Protein AF-A0A8R1J0T4-F1 (afdb_monomer)

Radius of gyration: 16.33 Å; Cα contacts (8 Å, |Δi|>4): 116; chains: 1; bounding box: 43×42×34 Å

Mean predicted aligned error: 10.36 Å

Secondary structure (DSSP, 8-state):
----SSS------HHHHHHHHHHHHHHHHHHHHH-SS--HHHHHHHHHHHHH--PPPHHHHHHHHHHHHHHHH-TT--HHHHHHHHHHHHHHHHH-S-GGGGHHHHHHHHHGGGG-SSHHHHHHHHHHHHHHHGGG--

Nearest PDB structures (foldseek):
  7uxh-assembly1_C  TM=7.581E-01  e=1.384E-02  Homo sapiens
  8era-assembly1_A  TM=7.436E-01  e=3.385E-02  Homo sapiens
  6bcx-assembly1_B  TM=6.360E-01  e=1.688E-02  Homo sapiens
  6bcu-assembly1_B  TM=6.355E-01  e=5.294E-02  Homo sapiens
  4ol0-assembly1_B  TM=6.336E-01  e=1.802E+00  Homo sapiens

Foldseek 3Di:
DDDPPPPPPPPQDLVSVLVVLQVCLVVLLVCLVPDPDDDLVSLQVLLVSLQSHAEDDPVSVVSLLVSLLVLLQDPPRDPSSVLSSLSNLLSCLVRYLPCLVCLVSLLVSLVVQCPPPDPVSVVSSVSSNVSSVVSVVD

Structure (mmCIF, N/CA/C/O backbone):
data_AF-A0A8R1J0T4-F1
#
_entry.id   AF-A0A8R1J0T4-F1
#
loop_
_atom_site.group_PDB
_atom_site.id
_atom_site.type_symbol
_atom_site.label_atom_id
_atom_site.label_alt_id
_atom_site.label_comp_id
_atom_site.label_asym_id
_atom_site.label_entity_id
_atom_site.label_seq_id
_atom_site.pdbx_PDB_ins_code
_atom_site.Cartn_x
_atom_site.Cartn_y
_atom_site.Cartn_z
_atom_site.occupancy
_atom_site.B_iso_or_equiv
_atom_site.auth_seq_id
_atom_site.auth_comp_id
_atom_site.auth_asym_id
_atom_site.auth_atom_id
_atom_site.pdbx_PDB_model_num
ATOM 1 N N . MET A 1 1 ? 24.522 30.058 13.269 1.00 35.69 1 MET A N 1
ATOM 2 C CA . MET A 1 1 ? 25.450 29.697 12.177 1.00 35.69 1 MET A CA 1
ATOM 3 C C . MET A 1 1 ? 25.035 28.335 11.626 1.00 35.69 1 MET A C 1
ATOM 5 O O . MET A 1 1 ? 25.501 27.323 12.115 1.00 35.6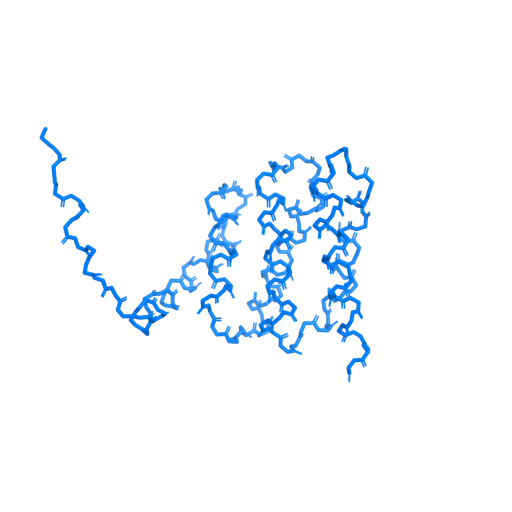9 1 MET A O 1
ATOM 9 N N . PHE A 1 2 ? 24.081 28.308 10.690 1.00 37.00 2 PHE A N 1
ATOM 10 C CA . PHE A 1 2 ? 23.684 27.105 9.938 1.00 37.00 2 PHE A CA 1
ATOM 11 C C . PHE A 1 2 ? 23.227 27.509 8.519 1.00 37.00 2 PHE A C 1
ATOM 13 O O . PHE A 1 2 ? 22.027 27.632 8.294 1.00 37.00 2 PHE A O 1
ATOM 20 N N . PRO A 1 3 ? 24.140 27.769 7.559 1.00 41.31 3 PRO A N 1
ATOM 21 C CA . PRO A 1 3 ? 23.733 27.982 6.170 1.00 41.31 3 PRO A CA 1
ATOM 22 C C . PRO A 1 3 ? 24.263 26.940 5.166 1.00 41.31 3 PRO A C 1
ATOM 24 O O . PRO A 1 3 ? 24.043 27.116 3.976 1.00 41.31 3 PRO A O 1
ATOM 27 N N . PHE A 1 4 ? 24.918 25.847 5.580 1.00 35.41 4 PHE A N 1
ATOM 28 C CA . PHE A 1 4 ? 25.678 25.009 4.628 1.00 35.41 4 PHE A CA 1
ATOM 29 C C . PHE A 1 4 ? 25.102 23.632 4.262 1.00 35.41 4 PHE A C 1
ATOM 31 O O . PHE A 1 4 ? 25.745 22.906 3.514 1.00 35.41 4 PHE A O 1
ATOM 38 N N . ILE A 1 5 ? 23.896 23.253 4.700 1.00 41.03 5 ILE A N 1
ATOM 39 C CA . ILE A 1 5 ? 23.355 21.914 4.361 1.00 41.03 5 ILE A CA 1
ATOM 40 C C . ILE A 1 5 ? 22.480 21.913 3.085 1.00 41.03 5 ILE A C 1
ATOM 42 O O . ILE A 1 5 ? 22.206 20.857 2.529 1.00 41.03 5 ILE A O 1
ATOM 46 N N . LEU A 1 6 ? 22.117 23.075 2.525 1.00 38.88 6 LEU A N 1
ATOM 47 C CA . LEU A 1 6 ? 21.256 23.166 1.328 1.00 38.88 6 LEU A CA 1
ATOM 48 C C . LEU A 1 6 ? 21.970 23.677 0.062 1.00 38.88 6 LEU A C 1
ATOM 50 O O . LEU A 1 6 ? 21.336 24.281 -0.795 1.00 38.88 6 LEU A O 1
ATOM 54 N N . GLN A 1 7 ? 23.278 23.439 -0.085 1.00 36.09 7 GLN A N 1
ATOM 55 C CA . GLN A 1 7 ? 24.026 23.835 -1.295 1.00 36.09 7 GLN A CA 1
ATOM 56 C C . GLN A 1 7 ? 24.353 22.694 -2.275 1.00 36.09 7 GLN A C 1
ATOM 58 O O . GLN A 1 7 ? 24.992 22.942 -3.290 1.00 36.09 7 GLN A O 1
ATOM 63 N N . PHE A 1 8 ? 23.853 21.473 -2.051 1.00 42.16 8 PHE A N 1
ATOM 64 C CA . PHE A 1 8 ? 24.031 20.343 -2.983 1.00 42.16 8 PHE A CA 1
ATOM 65 C C . PHE A 1 8 ? 22.767 19.948 -3.760 1.00 42.16 8 PHE A C 1
ATOM 67 O O . PHE A 1 8 ? 22.707 18.866 -4.335 1.00 42.16 8 PHE A O 1
ATOM 74 N N . ALA A 1 9 ? 21.762 20.820 -3.834 1.00 43.94 9 ALA A N 1
ATOM 75 C CA . ALA A 1 9 ? 20.650 20.632 -4.761 1.00 43.94 9 ALA A CA 1
ATOM 76 C C . ALA A 1 9 ? 21.017 21.224 -6.132 1.00 43.94 9 ALA A C 1
ATOM 78 O O . ALA A 1 9 ? 20.446 22.224 -6.564 1.00 43.94 9 ALA A O 1
ATOM 79 N N . ALA A 1 10 ? 21.993 20.622 -6.820 1.00 46.38 10 ALA A N 1
ATOM 80 C CA . ALA A 1 10 ? 22.019 20.755 -8.273 1.00 46.38 10 ALA A CA 1
ATOM 81 C C . ALA A 1 10 ? 20.672 20.214 -8.791 1.00 46.38 10 ALA A C 1
ATOM 83 O O . ALA A 1 10 ? 20.208 19.199 -8.260 1.00 46.38 10 ALA A O 1
ATOM 84 N N . PRO A 1 11 ? 20.001 20.873 -9.753 1.00 46.56 11 PRO A N 1
ATOM 85 C CA . PRO A 1 11 ? 18.784 20.329 -10.333 1.00 46.56 11 PRO A CA 1
ATOM 86 C C . PRO A 1 11 ? 19.159 19.022 -11.030 1.00 46.56 11 PRO A C 1
ATOM 88 O O . PRO A 1 11 ? 19.711 19.031 -12.126 1.00 46.56 11 PRO A O 1
ATOM 91 N N . LEU A 1 12 ? 18.930 17.901 -10.347 1.00 50.16 12 LEU A N 1
ATOM 92 C CA . LEU A 1 12 ? 19.132 16.577 -10.910 1.00 50.16 12 LEU A CA 1
ATOM 93 C C . LEU A 1 12 ? 18.238 16.482 -12.139 1.00 50.16 12 LEU A C 1
ATOM 95 O O . LEU A 1 12 ? 17.024 16.696 -12.047 1.00 50.16 12 LEU A O 1
ATOM 99 N N . ASN A 1 13 ? 18.824 16.162 -13.290 1.00 59.22 13 ASN A N 1
ATOM 100 C CA . ASN A 1 13 ? 18.013 15.800 -14.444 1.00 59.22 13 ASN A CA 1
ATOM 101 C C . ASN A 1 13 ? 17.140 14.598 -14.059 1.00 59.22 13 ASN A C 1
ATOM 103 O O . ASN A 1 13 ? 17.569 13.755 -13.272 1.00 59.22 13 ASN A O 1
ATOM 107 N N . ALA A 1 14 ? 15.926 14.487 -14.612 1.00 57.91 14 ALA A N 1
ATOM 108 C CA . ALA A 1 14 ? 14.961 13.444 -14.227 1.00 57.91 14 ALA A CA 1
ATOM 109 C C . ALA A 1 14 ? 15.582 12.031 -14.179 1.00 57.91 14 ALA A C 1
ATOM 111 O O . ALA A 1 14 ? 15.328 11.264 -13.258 1.00 57.91 14 ALA A O 1
ATOM 112 N N . LYS A 1 15 ? 16.503 11.747 -15.106 1.00 58.03 15 LYS A N 1
ATOM 113 C CA . LYS A 1 15 ? 17.251 10.488 -15.191 1.00 58.03 15 LYS A CA 1
ATOM 114 C C . LYS A 1 15 ? 18.289 10.289 -14.074 1.00 58.03 15 LYS A C 1
ATOM 116 O O . LYS A 1 15 ? 18.516 9.172 -13.622 1.00 58.03 15 LYS A O 1
ATOM 121 N N . GLU A 1 16 ? 18.941 11.356 -13.625 1.00 61.69 16 GLU A N 1
ATOM 122 C CA . GLU A 1 16 ? 19.895 11.318 -12.507 1.00 61.69 16 GLU A CA 1
ATOM 123 C C . GLU A 1 16 ? 19.163 11.180 -11.173 1.00 61.69 16 GLU A C 1
ATOM 125 O O . GLU A 1 16 ? 19.614 10.442 -10.298 1.00 61.69 16 GLU A O 1
ATOM 130 N N . PHE A 1 17 ? 18.001 11.827 -11.054 1.00 62.19 17 PHE A N 1
ATOM 131 C CA . PHE A 1 17 ? 17.100 11.656 -9.923 1.00 62.19 17 PHE A CA 1
ATOM 132 C C . PHE A 1 17 ? 16.581 10.217 -9.841 1.00 62.19 17 PHE A C 1
ATOM 134 O O . PHE A 1 17 ? 16.692 9.605 -8.784 1.00 62.19 17 PHE A O 1
ATOM 141 N N . GLU A 1 18 ? 16.099 9.649 -10.951 1.00 58.06 18 GLU A N 1
ATOM 142 C CA . GLU A 1 18 ? 15.683 8.241 -11.040 1.00 58.06 18 GLU A CA 1
ATOM 143 C C . GLU A 1 18 ? 16.807 7.286 -10.629 1.00 58.06 18 GLU A C 1
ATOM 145 O O . GLU A 1 18 ? 16.584 6.399 -9.810 1.00 58.06 18 GLU A O 1
ATOM 150 N N . ASN A 1 19 ? 18.031 7.495 -11.123 1.00 61.75 19 ASN A N 1
ATOM 151 C CA . ASN A 1 19 ? 19.175 6.650 -10.779 1.00 61.75 19 ASN A CA 1
ATOM 152 C C . ASN A 1 19 ? 19.548 6.744 -9.292 1.00 61.75 19 ASN A C 1
ATOM 154 O O . ASN A 1 19 ? 19.767 5.718 -8.647 1.00 61.75 19 ASN A O 1
ATOM 158 N N . GLN A 1 20 ? 19.587 7.951 -8.720 1.00 63.44 20 GLN A N 1
ATOM 159 C CA . GLN A 1 20 ? 19.857 8.128 -7.290 1.00 63.44 20 GLN A CA 1
ATOM 160 C C . GLN A 1 20 ? 18.737 7.530 -6.428 1.00 63.44 20 GLN A C 1
ATOM 162 O O . GLN A 1 20 ? 19.014 6.863 -5.431 1.00 63.44 20 GLN A O 1
ATOM 167 N N . PHE A 1 21 ? 17.474 7.670 -6.830 1.00 62.41 21 PHE A N 1
ATOM 168 C CA . PHE A 1 21 ? 16.353 7.044 -6.127 1.00 62.41 21 PHE A CA 1
ATOM 169 C C . PHE A 1 21 ? 16.359 5.516 -6.247 1.00 62.41 21 PHE A C 1
ATOM 171 O O . PHE A 1 21 ? 16.098 4.828 -5.260 1.00 62.41 21 PHE A O 1
ATOM 178 N N . ALA A 1 22 ? 16.720 4.969 -7.410 1.00 60.69 22 ALA A N 1
ATOM 179 C CA . ALA A 1 22 ? 16.862 3.530 -7.618 1.00 60.69 22 ALA A CA 1
ATOM 180 C C . ALA A 1 22 ? 17.953 2.938 -6.714 1.00 60.69 22 ALA A C 1
ATOM 182 O O . ALA A 1 22 ? 17.758 1.872 -6.137 1.00 60.69 22 ALA A O 1
ATOM 183 N N . THR A 1 23 ? 19.058 3.659 -6.482 1.00 66.12 23 THR A N 1
ATOM 184 C CA . THR A 1 23 ? 20.091 3.214 -5.526 1.00 66.12 23 THR A CA 1
ATOM 185 C C . THR A 1 23 ? 19.624 3.198 -4.066 1.00 66.12 23 THR A C 1
ATOM 187 O O . THR A 1 23 ? 20.216 2.498 -3.246 1.00 66.12 23 THR A O 1
ATOM 190 N N . LEU A 1 24 ? 18.539 3.904 -3.728 1.00 67.81 24 LEU A N 1
ATOM 191 C CA . LEU A 1 24 ? 17.927 3.874 -2.395 1.00 67.81 24 LEU A CA 1
ATOM 192 C C . LEU A 1 24 ? 16.908 2.735 -2.223 1.00 67.81 24 LEU A C 1
ATOM 194 O O . LEU A 1 24 ? 16.526 2.446 -1.085 1.00 67.81 24 LEU A O 1
ATOM 198 N N . LEU A 1 25 ? 16.501 2.056 -3.306 1.00 66.00 25 LEU A N 1
ATOM 199 C CA . LEU A 1 25 ? 15.552 0.934 -3.268 1.00 66.00 25 LEU A CA 1
ATOM 200 C C . LEU A 1 25 ? 15.994 -0.171 -2.292 1.00 66.00 25 LEU A C 1
ATOM 202 O O . LEU A 1 25 ? 15.197 -0.527 -1.420 1.00 66.00 25 LEU A O 1
ATOM 206 N N . PRO A 1 26 ? 17.246 -0.674 -2.329 1.00 64.62 26 PRO A N 1
ATOM 207 C CA . PRO A 1 26 ? 17.663 -1.750 -1.432 1.00 64.62 26 PRO A CA 1
ATOM 208 C C . PRO A 1 26 ? 17.647 -1.319 0.038 1.00 64.62 26 PRO A C 1
ATOM 210 O O . PRO A 1 26 ? 17.286 -2.105 0.911 1.00 64.62 26 PRO A O 1
ATOM 213 N N . ILE A 1 27 ? 17.986 -0.055 0.317 1.00 67.00 27 ILE A N 1
ATOM 214 C CA . ILE A 1 27 ? 17.992 0.511 1.673 1.00 67.00 27 ILE A CA 1
ATOM 215 C C . ILE A 1 27 ? 16.559 0.633 2.198 1.00 67.00 27 ILE A C 1
ATOM 217 O O . ILE A 1 27 ? 16.279 0.249 3.335 1.00 67.00 27 ILE A O 1
ATOM 221 N N . MET A 1 28 ? 15.631 1.109 1.365 1.00 69.88 28 MET A N 1
ATOM 222 C CA . MET A 1 28 ? 14.204 1.168 1.689 1.00 69.88 28 MET A CA 1
ATOM 223 C C . MET A 1 28 ? 13.621 -0.226 1.931 1.00 69.88 28 MET A C 1
ATOM 225 O O . MET A 1 28 ? 12.959 -0.438 2.947 1.00 69.88 28 MET A O 1
ATOM 229 N N . LEU A 1 29 ? 13.899 -1.196 1.058 1.00 67.31 29 LEU A N 1
ATOM 230 C CA . LEU A 1 29 ? 13.456 -2.583 1.227 1.00 67.31 29 LEU A CA 1
ATOM 231 C C . LEU A 1 29 ? 14.034 -3.215 2.492 1.00 67.31 29 LEU A C 1
ATOM 233 O O . LEU A 1 29 ? 13.304 -3.863 3.243 1.00 67.31 29 LEU A O 1
ATOM 237 N N . TYR A 1 30 ? 15.317 -2.991 2.771 1.00 65.56 30 TYR A N 1
ATOM 238 C CA . TYR A 1 30 ? 15.957 -3.457 3.996 1.00 65.56 30 TYR A CA 1
ATOM 239 C C . TYR A 1 30 ? 15.320 -2.831 5.242 1.00 65.56 30 TYR A C 1
ATOM 241 O O . TYR A 1 30 ? 15.035 -3.542 6.207 1.00 65.56 30 TYR A O 1
ATOM 249 N N . ALA A 1 31 ? 15.015 -1.530 5.213 1.00 63.38 31 ALA A N 1
ATOM 250 C CA . ALA A 1 31 ? 14.307 -0.842 6.291 1.00 63.38 31 ALA A CA 1
ATOM 251 C C . ALA A 1 31 ? 12.887 -1.403 6.491 1.00 63.38 31 ALA A C 1
ATOM 253 O O . ALA A 1 31 ? 12.471 -1.642 7.626 1.00 63.38 31 ALA A O 1
ATOM 254 N N . LEU A 1 32 ? 12.163 -1.694 5.405 1.00 64.88 32 LEU A N 1
ATOM 255 C CA . LEU A 1 32 ? 10.842 -2.332 5.451 1.00 64.88 32 LEU A CA 1
ATOM 256 C C . LEU A 1 32 ? 10.894 -3.742 6.057 1.00 64.88 32 LEU A C 1
ATOM 258 O O . LEU A 1 32 ? 9.971 -4.127 6.777 1.00 64.88 32 LEU A O 1
ATOM 262 N N . ARG A 1 33 ? 11.969 -4.493 5.788 1.00 61.47 33 ARG A N 1
ATOM 263 C CA . ARG A 1 33 ? 12.201 -5.855 6.300 1.00 61.47 33 ARG A CA 1
ATOM 264 C C . ARG A 1 33 ? 12.630 -5.873 7.770 1.00 61.47 33 ARG A C 1
ATOM 266 O O . ARG A 1 33 ? 12.232 -6.768 8.507 1.00 61.47 33 ARG A O 1
ATOM 273 N N . SER A 1 34 ? 13.429 -4.892 8.184 1.00 58.59 34 SER A N 1
ATOM 274 C CA . SER A 1 34 ? 14.113 -4.883 9.485 1.00 58.59 34 SER A CA 1
ATOM 275 C C . SER A 1 34 ? 13.328 -4.174 10.590 1.00 58.59 34 SER A C 1
ATOM 277 O O . SER A 1 34 ? 13.508 -4.467 11.771 1.00 58.59 34 SER A O 1
ATOM 279 N N . ILE A 1 35 ? 12.447 -3.232 10.240 1.00 54.19 35 ILE A N 1
ATOM 280 C CA . ILE A 1 35 ? 11.803 -2.361 11.224 1.00 54.19 35 ILE A CA 1
ATOM 281 C C . ILE A 1 35 ? 10.393 -2.867 11.570 1.00 54.19 35 ILE A C 1
ATOM 283 O O . ILE A 1 35 ? 9.431 -2.681 10.815 1.00 54.19 35 ILE A O 1
ATOM 287 N N . LYS A 1 36 ? 10.279 -3.447 12.777 1.00 49.56 36 LYS A N 1
ATOM 288 C CA . LYS A 1 36 ? 9.011 -3.784 13.461 1.00 49.56 36 LYS A CA 1
ATOM 289 C C . LYS A 1 36 ? 8.223 -2.549 13.940 1.00 49.56 36 LYS A C 1
ATOM 291 O O . LYS A 1 36 ? 7.033 -2.674 14.195 1.00 49.56 36 LYS A O 1
ATOM 296 N N . ALA A 1 37 ? 8.851 -1.372 14.038 1.00 51.16 37 ALA A N 1
ATOM 297 C CA . ALA A 1 37 ? 8.230 -0.131 14.516 1.00 51.16 37 ALA A CA 1
ATOM 298 C C . ALA A 1 37 ? 8.101 0.906 13.387 1.00 51.16 37 ALA A C 1
ATOM 300 O O . ALA A 1 37 ? 9.067 1.538 12.974 1.00 51.16 37 ALA A O 1
ATOM 301 N N . ILE A 1 38 ? 6.893 1.043 12.850 1.00 53.44 38 ILE A N 1
ATOM 302 C CA . ILE A 1 38 ? 6.560 1.859 11.678 1.00 53.44 38 ILE A CA 1
ATOM 303 C C . ILE A 1 38 ? 6.934 3.331 11.924 1.00 53.44 38 ILE A C 1
ATOM 305 O O . ILE A 1 38 ? 6.211 4.059 12.597 1.00 53.44 38 ILE A O 1
ATOM 309 N N . SER A 1 39 ? 8.045 3.792 11.346 1.00 59.00 39 SER A N 1
ATOM 310 C CA . SER A 1 39 ? 8.281 5.228 11.198 1.00 59.00 39 SER A CA 1
ATOM 311 C C . SER A 1 39 ? 7.341 5.756 10.114 1.00 59.00 39 SER A C 1
ATOM 313 O O . SER A 1 39 ? 7.344 5.250 8.989 1.00 59.00 39 SER A O 1
ATOM 315 N N . SER A 1 40 ? 6.537 6.769 10.442 1.00 59.31 40 SER A N 1
ATOM 316 C CA . SER A 1 40 ? 5.663 7.485 9.501 1.00 59.31 40 SER A CA 1
ATOM 317 C C . SER A 1 40 ? 6.417 7.957 8.254 1.00 59.31 40 SER A C 1
ATOM 319 O O . SER A 1 40 ? 5.854 7.954 7.160 1.00 59.31 40 SER A O 1
ATOM 321 N N . THR A 1 41 ? 7.707 8.269 8.397 1.00 61.91 41 THR A N 1
ATOM 322 C CA . THR A 1 41 ? 8.608 8.654 7.308 1.00 61.91 41 THR A CA 1
ATOM 323 C C . THR A 1 41 ? 8.710 7.574 6.235 1.00 61.91 41 THR A C 1
ATOM 325 O O . THR A 1 41 ? 8.595 7.883 5.056 1.00 61.91 41 THR A O 1
ATOM 328 N N . ILE A 1 42 ? 8.837 6.299 6.621 1.00 62.34 42 ILE A N 1
ATOM 329 C CA . ILE A 1 42 ? 8.947 5.184 5.666 1.00 62.34 42 ILE A CA 1
ATOM 330 C C . ILE A 1 42 ? 7.656 5.066 4.854 1.00 62.34 42 ILE A C 1
ATOM 332 O O . ILE A 1 42 ? 7.705 4.931 3.636 1.00 62.34 42 ILE A O 1
ATOM 336 N N . THR A 1 43 ? 6.495 5.183 5.502 1.00 63.56 43 THR A N 1
ATOM 337 C CA . THR A 1 43 ? 5.195 5.093 4.823 1.00 63.56 43 THR A CA 1
ATOM 338 C C . THR A 1 43 ? 4.956 6.253 3.855 1.00 63.56 43 THR A C 1
ATOM 340 O O . THR A 1 43 ? 4.364 6.048 2.800 1.00 63.56 43 THR A O 1
ATOM 343 N N . ILE A 1 44 ? 5.427 7.459 4.185 1.00 67.62 44 ILE A N 1
ATOM 344 C CA . ILE A 1 44 ? 5.352 8.634 3.299 1.00 67.62 44 ILE A CA 1
ATOM 345 C C . ILE A 1 44 ? 6.255 8.460 2.069 1.00 67.62 44 ILE A C 1
ATOM 347 O O . ILE A 1 44 ? 5.895 8.891 0.976 1.00 67.62 44 ILE A O 1
ATOM 351 N N . SER A 1 45 ? 7.410 7.811 2.224 1.00 67.44 45 SER A N 1
ATOM 352 C CA . SER A 1 45 ? 8.368 7.621 1.132 1.00 67.44 45 SER A CA 1
ATOM 353 C C . SER A 1 45 ? 7.949 6.550 0.122 1.00 67.44 45 SER A C 1
ATOM 355 O O . SER A 1 45 ? 8.330 6.662 -1.040 1.00 67.44 45 SER A O 1
ATOM 357 N N . ILE A 1 46 ? 7.148 5.546 0.512 1.00 72.06 46 ILE A N 1
ATOM 358 C CA . ILE A 1 46 ? 6.765 4.437 -0.386 1.00 72.06 46 ILE A CA 1
ATOM 359 C C . ILE A 1 46 ? 6.021 4.927 -1.645 1.00 72.06 46 ILE A C 1
ATOM 361 O O . ILE A 1 46 ? 6.423 4.530 -2.734 1.00 72.06 46 ILE A O 1
ATOM 365 N N . PRO A 1 47 ? 4.984 5.787 -1.584 1.00 66.75 47 PRO A N 1
ATOM 366 C CA . PRO A 1 47 ? 4.298 6.250 -2.796 1.00 66.75 47 PRO A CA 1
ATOM 367 C C . PRO A 1 47 ? 5.201 7.054 -3.732 1.00 66.75 47 PRO A C 1
ATOM 369 O O . PRO A 1 47 ? 5.157 6.863 -4.945 1.00 66.75 47 PRO A O 1
ATOM 372 N N . ILE A 1 48 ? 6.041 7.929 -3.171 1.00 68.94 48 ILE A N 1
ATOM 373 C CA . ILE A 1 48 ? 7.004 8.723 -3.946 1.00 68.94 48 ILE A CA 1
ATOM 374 C C . ILE A 1 48 ? 7.969 7.777 -4.657 1.00 68.94 48 ILE A C 1
ATOM 376 O O . ILE A 1 48 ? 8.165 7.883 -5.863 1.00 68.94 48 ILE A O 1
ATOM 380 N N . PHE A 1 49 ? 8.485 6.794 -3.924 1.00 70.81 49 PHE A N 1
ATOM 381 C CA . PHE A 1 49 ? 9.372 5.776 -4.456 1.00 70.81 49 PHE A CA 1
ATOM 382 C C . PHE A 1 49 ? 8.716 4.979 -5.595 1.00 70.81 49 PHE A C 1
ATOM 384 O O . PHE A 1 49 ? 9.266 4.914 -6.687 1.00 70.81 49 PHE A O 1
ATOM 391 N N . LEU A 1 50 ? 7.505 4.456 -5.385 1.00 70.81 50 LEU A N 1
ATOM 392 C CA . LEU A 1 50 ? 6.769 3.665 -6.379 1.00 70.81 50 LEU A CA 1
ATOM 393 C C . LEU A 1 50 ? 6.421 4.432 -7.659 1.00 70.81 50 LEU A C 1
ATOM 395 O O . LEU A 1 50 ? 6.158 3.819 -8.691 1.00 70.81 50 LEU A O 1
ATOM 399 N N . THR A 1 51 ? 6.359 5.762 -7.578 1.00 67.38 51 THR A N 1
ATOM 400 C CA . THR A 1 51 ? 6.086 6.627 -8.733 1.00 67.38 51 THR A CA 1
ATOM 401 C C . THR A 1 51 ? 7.312 6.762 -9.637 1.00 67.38 51 THR A C 1
ATOM 403 O O . THR A 1 51 ? 7.159 6.988 -10.832 1.00 67.38 51 THR A O 1
ATOM 406 N N . VAL A 1 52 ? 8.513 6.627 -9.070 1.00 63.28 52 VAL A N 1
ATOM 407 C CA . VAL A 1 52 ? 9.799 6.886 -9.741 1.00 63.28 52 VAL A CA 1
ATOM 408 C C . VAL A 1 52 ? 10.566 5.582 -10.011 1.00 63.28 52 VAL A C 1
ATOM 410 O O . VAL A 1 52 ? 11.449 5.536 -10.860 1.00 63.28 52 VAL A O 1
ATOM 413 N N . SER A 1 53 ? 10.231 4.498 -9.310 1.00 63.69 53 SER A N 1
ATOM 414 C CA . SER A 1 53 ? 10.840 3.184 -9.503 1.00 63.69 53 SER A CA 1
ATOM 415 C C . SER A 1 53 ? 10.359 2.506 -10.788 1.00 63.69 53 SER A C 1
ATOM 417 O O . SER A 1 53 ? 9.177 2.583 -11.127 1.00 63.69 53 SER A O 1
ATOM 419 N N . GLY A 1 54 ? 11.253 1.757 -11.440 1.00 67.88 54 GLY A N 1
ATOM 420 C CA . GLY A 1 54 ? 10.906 0.848 -12.536 1.00 67.88 54 GLY A CA 1
ATOM 421 C C . GLY A 1 54 ? 10.073 -0.369 -12.097 1.00 67.88 54 GLY A C 1
ATOM 422 O O . GLY A 1 54 ? 9.469 -0.396 -11.021 1.00 67.88 54 GLY A O 1
ATOM 423 N N . LEU A 1 55 ? 10.029 -1.399 -12.947 1.00 74.62 55 LEU A N 1
ATOM 424 C CA . LEU A 1 55 ? 9.383 -2.672 -12.608 1.00 74.62 55 LEU A CA 1
ATOM 425 C C . LEU A 1 55 ? 10.079 -3.302 -11.396 1.00 74.62 55 LEU A C 1
ATOM 427 O O . LEU A 1 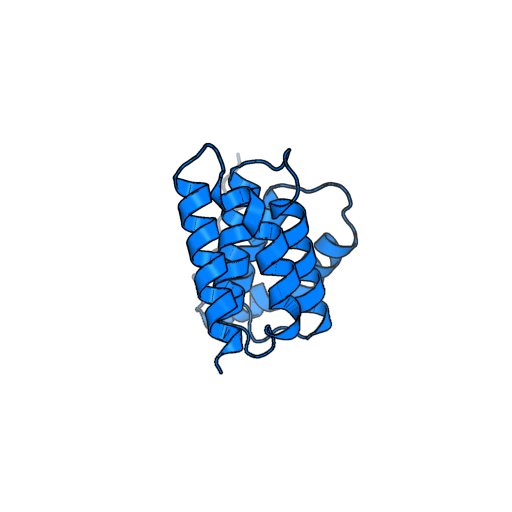55 ? 11.301 -3.431 -11.382 1.00 74.62 55 LEU A O 1
ATOM 431 N N . LEU A 1 56 ? 9.287 -3.677 -10.394 1.00 76.12 56 LEU A N 1
ATOM 432 C CA . LEU A 1 56 ? 9.782 -4.315 -9.177 1.00 76.12 56 LEU A CA 1
ATOM 433 C C . LEU A 1 56 ? 9.939 -5.816 -9.405 1.00 76.12 56 LEU A C 1
ATOM 435 O O . LEU A 1 56 ? 9.134 -6.433 -10.112 1.00 76.12 56 LEU A O 1
ATOM 439 N N . GLU A 1 57 ? 10.919 -6.431 -8.747 1.00 80.88 57 GLU A N 1
ATOM 440 C CA . GLU A 1 57 ? 10.973 -7.891 -8.701 1.00 80.88 57 GLU A CA 1
ATOM 441 C C . GLU A 1 57 ? 9.784 -8.446 -7.901 1.00 80.88 57 GLU A C 1
ATOM 443 O O . GLU A 1 57 ? 9.257 -7.802 -6.990 1.00 80.88 57 GLU A O 1
ATOM 448 N N . GLN A 1 58 ? 9.359 -9.679 -8.197 1.00 79.31 58 GLN A N 1
ATOM 449 C CA . GLN A 1 58 ? 8.177 -10.278 -7.559 1.00 79.31 58 GLN A CA 1
ATOM 450 C C . GLN A 1 58 ? 8.261 -10.293 -6.023 1.00 79.31 58 GLN A C 1
ATOM 452 O O . GLN A 1 58 ? 7.276 -9.994 -5.349 1.00 79.31 58 GLN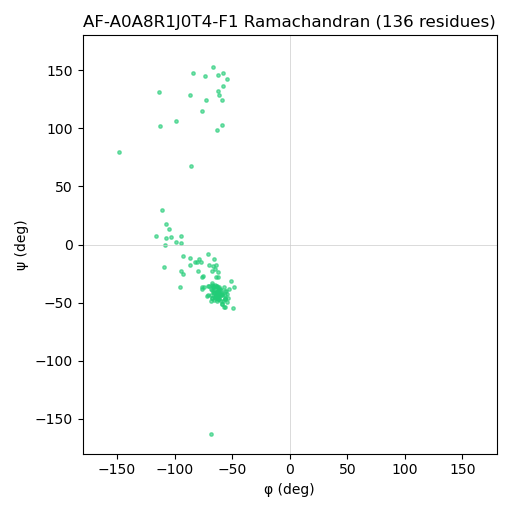 A O 1
ATOM 457 N N . ASN A 1 59 ? 9.441 -10.581 -5.467 1.00 79.50 59 ASN A N 1
ATOM 458 C CA . ASN A 1 59 ? 9.660 -10.604 -4.018 1.00 79.50 59 ASN A CA 1
ATOM 459 C C . ASN A 1 59 ? 9.530 -9.209 -3.383 1.00 79.50 59 ASN A C 1
ATOM 461 O O . ASN A 1 59 ? 9.019 -9.069 -2.270 1.00 79.50 59 ASN A O 1
ATOM 465 N N . GLU A 1 60 ? 9.984 -8.172 -4.087 1.00 77.94 60 GLU A N 1
ATOM 466 C CA . GLU A 1 60 ? 9.907 -6.778 -3.642 1.00 77.94 60 GLU A CA 1
ATOM 467 C C . GLU A 1 60 ? 8.464 -6.282 -3.695 1.00 77.94 60 GLU A C 1
ATOM 469 O O . GLU A 1 60 ? 7.965 -5.697 -2.730 1.00 77.94 60 GLU A O 1
ATOM 474 N N . LEU A 1 61 ? 7.767 -6.598 -4.790 1.00 81.94 61 LEU A N 1
ATOM 475 C CA . LEU A 1 61 ? 6.351 -6.309 -4.964 1.00 81.94 61 LEU A CA 1
ATOM 476 C C . LEU A 1 61 ? 5.521 -6.949 -3.848 1.00 81.94 61 LEU A C 1
ATOM 478 O O . LEU A 1 61 ? 4.724 -6.263 -3.209 1.00 81.94 61 LEU A O 1
ATOM 482 N N . GLN A 1 62 ? 5.749 -8.231 -3.559 1.00 84.62 62 GLN A N 1
ATOM 483 C CA . GLN A 1 62 ? 5.044 -8.943 -2.495 1.00 84.62 62 GLN A CA 1
ATOM 484 C C . GLN A 1 62 ? 5.286 -8.305 -1.124 1.00 84.62 62 GLN A C 1
ATOM 486 O O . GLN A 1 62 ? 4.347 -8.116 -0.348 1.00 84.62 62 GLN A O 1
ATOM 491 N N . LEU A 1 63 ? 6.532 -7.933 -0.821 1.00 83.19 63 LEU A N 1
ATOM 492 C CA . LEU A 1 63 ? 6.889 -7.275 0.435 1.00 83.19 63 LEU A CA 1
ATOM 493 C C . LEU A 1 63 ? 6.183 -5.922 0.581 1.00 83.19 63 LEU A C 1
ATOM 495 O O . LEU A 1 63 ? 5.598 -5.641 1.632 1.00 83.19 63 LEU A O 1
ATOM 499 N N . ILE A 1 64 ? 6.198 -5.103 -0.471 1.00 83.56 64 ILE A N 1
ATOM 500 C CA . ILE A 1 64 ? 5.570 -3.778 -0.475 1.00 83.56 64 ILE A CA 1
ATOM 501 C C . ILE A 1 64 ? 4.051 -3.905 -0.357 1.00 83.56 64 ILE A C 1
ATOM 503 O O . ILE A 1 64 ? 3.453 -3.248 0.495 1.00 83.56 64 ILE A O 1
ATOM 507 N N . VAL A 1 65 ? 3.417 -4.773 -1.148 1.00 88.12 65 VAL A N 1
ATOM 508 C CA . VAL A 1 65 ? 1.961 -4.968 -1.100 1.00 88.12 65 VAL A CA 1
ATOM 509 C C . VAL A 1 65 ? 1.525 -5.458 0.278 1.00 88.12 65 VAL A C 1
ATOM 511 O O . VAL A 1 65 ? 0.596 -4.891 0.857 1.00 88.12 65 VAL A O 1
ATOM 514 N N . ASN A 1 66 ? 2.222 -6.444 0.847 1.00 88.19 66 ASN A N 1
ATOM 515 C CA . ASN A 1 66 ? 1.932 -6.938 2.192 1.00 88.19 66 ASN A CA 1
ATOM 516 C C . ASN A 1 66 ? 2.039 -5.826 3.237 1.00 88.19 66 ASN A C 1
ATOM 518 O O . ASN A 1 66 ? 1.177 -5.725 4.112 1.00 88.19 66 ASN A O 1
ATOM 522 N N . ARG A 1 67 ? 3.052 -4.960 3.128 1.00 83.69 67 ARG A N 1
ATOM 523 C CA . ARG A 1 67 ? 3.238 -3.839 4.054 1.00 83.69 67 ARG A CA 1
ATOM 524 C C . ARG A 1 67 ? 2.143 -2.784 3.929 1.00 83.69 67 ARG A C 1
ATOM 526 O O . ARG A 1 67 ? 1.607 -2.336 4.939 1.00 83.69 67 ARG A O 1
ATOM 533 N N . LEU A 1 68 ? 1.794 -2.378 2.712 1.00 88.12 68 LEU A N 1
ATOM 534 C CA . LEU A 1 68 ? 0.723 -1.399 2.503 1.00 88.12 68 LEU A CA 1
ATOM 535 C 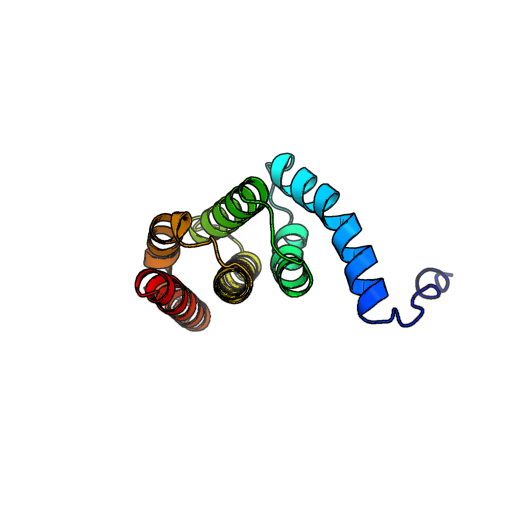C . LEU A 1 68 ? -0.612 -1.958 3.010 1.00 88.12 68 LEU A C 1
ATOM 537 O O . LEU A 1 68 ? -1.352 -1.269 3.709 1.00 88.12 68 LEU A O 1
ATOM 541 N N . CYS A 1 69 ? -0.876 -3.241 2.756 1.00 89.69 69 CYS A N 1
ATOM 542 C CA . CYS A 1 69 ? -2.072 -3.916 3.248 1.00 89.69 69 CYS A CA 1
ATOM 543 C C . CYS A 1 69 ? -2.088 -4.078 4.771 1.00 89.69 69 CYS A C 1
ATOM 545 O O . CYS A 1 69 ? -3.165 -4.018 5.362 1.00 89.69 69 CYS A O 1
ATOM 547 N N . SER A 1 70 ? -0.937 -4.267 5.429 1.00 88.56 70 SER A N 1
ATOM 548 C CA . SER A 1 70 ? -0.890 -4.334 6.895 1.00 88.56 70 SER A CA 1
ATOM 549 C C . SER A 1 70 ? -1.258 -2.996 7.533 1.00 88.56 70 SER A C 1
ATOM 551 O O . SER A 1 70 ? -2.019 -2.986 8.490 1.00 88.56 70 SER A O 1
ATOM 553 N N . ILE A 1 71 ? -0.789 -1.877 6.966 1.00 86.56 71 ILE A N 1
ATOM 554 C CA . ILE A 1 71 ? -1.135 -0.521 7.434 1.00 86.56 71 ILE A CA 1
ATOM 555 C C . ILE A 1 71 ? -2.624 -0.235 7.200 1.00 86.56 71 ILE A C 1
ATOM 557 O O . ILE A 1 71 ? -3.308 0.309 8.055 1.00 86.56 71 ILE A O 1
ATOM 561 N N . VAL A 1 72 ? -3.156 -0.644 6.048 1.00 89.12 72 VAL A N 1
ATOM 562 C CA . VAL A 1 72 ? -4.581 -0.499 5.708 1.00 89.12 72 VAL A CA 1
ATOM 563 C C . VAL A 1 72 ? -5.495 -1.297 6.649 1.00 89.12 72 VAL A C 1
ATOM 565 O O . VAL A 1 72 ? -6.605 -0.854 6.944 1.00 89.12 72 VAL A O 1
ATOM 568 N N . LYS A 1 73 ? -5.054 -2.477 7.105 1.00 89.06 73 LYS A N 1
ATOM 569 C CA . LYS A 1 73 ? -5.813 -3.347 8.023 1.00 89.06 73 LYS A CA 1
ATOM 570 C C . LYS A 1 73 ? -5.728 -2.910 9.484 1.00 89.06 73 LYS A C 1
ATOM 572 O O . LYS A 1 73 ? -6.590 -3.311 10.266 1.00 89.06 73 LYS A O 1
ATOM 577 N N . ASP A 1 74 ? -4.697 -2.158 9.844 1.00 86.38 74 ASP A N 1
ATOM 578 C CA . ASP A 1 74 ? -4.439 -1.726 11.209 1.00 86.38 74 ASP A CA 1
ATOM 579 C C . ASP A 1 74 ? -5.385 -0.569 11.601 1.00 86.38 74 ASP A C 1
ATOM 581 O O . ASP A 1 74 ? -5.325 0.508 11.002 1.00 86.38 74 ASP A O 1
ATOM 585 N N . PRO A 1 75 ? -6.288 -0.768 12.582 1.00 80.44 75 PRO A N 1
ATOM 586 C CA . PRO A 1 75 ? -7.251 0.255 12.986 1.00 80.44 75 PRO A CA 1
ATOM 587 C C . PRO A 1 75 ? -6.597 1.467 13.661 1.00 80.44 75 PRO A C 1
ATOM 589 O O . PRO A 1 75 ? -7.187 2.550 13.643 1.00 80.44 75 PRO A O 1
ATOM 592 N N . ASP A 1 76 ? -5.396 1.296 14.218 1.00 83.25 76 ASP A N 1
ATOM 593 C CA . ASP A 1 76 ? -4.667 2.334 14.951 1.00 83.25 76 ASP A CA 1
ATOM 594 C C . ASP A 1 76 ? -3.684 3.099 14.055 1.00 83.25 76 ASP A C 1
ATOM 596 O O . ASP A 1 76 ? -2.999 4.028 14.498 1.00 83.25 76 ASP A O 1
ATOM 600 N N . SER A 1 77 ? -3.631 2.752 12.766 1.00 82.62 77 SER A N 1
ATOM 601 C CA . SER A 1 77 ? -2.728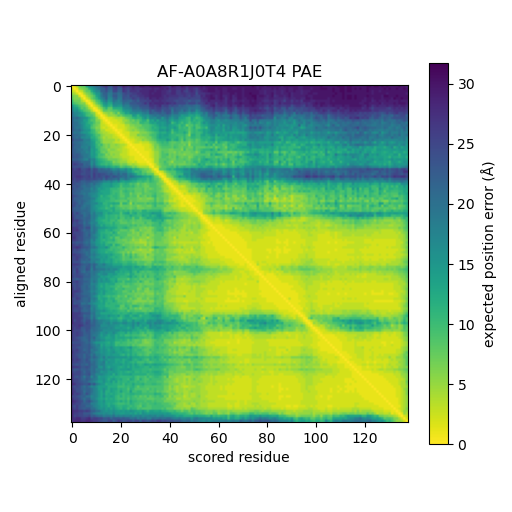 3.396 11.828 1.00 82.62 77 SER A CA 1
ATOM 602 C C . SER A 1 77 ? -3.041 4.893 11.679 1.00 82.62 77 SER A C 1
ATOM 604 O O . SER A 1 77 ? -4.194 5.282 11.450 1.00 82.62 77 SER A O 1
ATOM 606 N N . PRO A 1 78 ? -2.015 5.769 11.749 1.00 85.94 78 PRO A N 1
ATOM 607 C CA . PRO A 1 78 ? -2.191 7.196 11.530 1.00 85.94 78 PRO A CA 1
ATOM 608 C C . PRO A 1 78 ? -2.863 7.466 10.187 1.00 85.94 78 PRO A C 1
ATOM 610 O O . PRO A 1 78 ? -2.552 6.825 9.182 1.00 85.94 78 PRO A O 1
ATOM 613 N N . LEU A 1 79 ? -3.743 8.468 10.146 1.00 86.25 79 LEU A N 1
ATOM 614 C CA . LEU A 1 79 ? -4.496 8.789 8.933 1.00 86.25 79 LEU A CA 1
ATOM 615 C C . LEU A 1 79 ? -3.585 9.015 7.717 1.00 86.25 79 LEU A C 1
ATOM 617 O O . LEU A 1 79 ? -3.874 8.523 6.634 1.00 86.25 79 LEU A O 1
ATOM 621 N N . THR A 1 80 ? -2.476 9.724 7.914 1.00 84.50 80 THR A N 1
ATOM 622 C CA . THR A 1 80 ? -1.487 10.003 6.868 1.00 84.50 80 THR A CA 1
ATOM 623 C C . THR A 1 80 ? -0.847 8.722 6.335 1.00 84.50 80 THR A C 1
ATOM 625 O O . THR A 1 80 ? -0.719 8.552 5.127 1.00 84.50 80 THR A O 1
ATOM 628 N N . SER A 1 81 ? -0.503 7.777 7.213 1.00 85.00 81 SER A N 1
ATOM 629 C CA . SER A 1 81 ? 0.008 6.456 6.828 1.00 85.00 81 SER A CA 1
ATOM 630 C C . SER A 1 81 ? -1.014 5.670 6.010 1.00 85.00 81 SER A C 1
ATOM 632 O O . SER A 1 81 ? -0.652 4.998 5.043 1.00 85.00 81 SER A O 1
ATOM 634 N N . LEU A 1 82 ? -2.290 5.774 6.373 1.00 88.00 82 LEU A N 1
ATOM 635 C CA . LEU A 1 82 ? -3.384 5.092 5.696 1.00 88.00 82 LEU A CA 1
ATOM 636 C C . LEU A 1 82 ? -3.660 5.691 4.307 1.00 88.00 82 LEU A C 1
ATOM 638 O O . LEU A 1 82 ? -3.778 4.949 3.335 1.00 88.00 82 LEU A O 1
ATOM 642 N N . GLU A 1 83 ? -3.672 7.020 4.184 1.00 89.62 83 GLU A N 1
ATOM 643 C CA . GLU A 1 83 ? -3.768 7.727 2.897 1.00 89.62 83 GLU A CA 1
ATOM 644 C C . GLU A 1 83 ? -2.609 7.350 1.972 1.00 89.62 83 GLU A C 1
ATOM 646 O O . GLU A 1 83 ? -2.834 6.900 0.847 1.00 89.62 83 GLU A O 1
ATOM 651 N N . ASN A 1 84 ? -1.374 7.438 2.469 1.00 86.06 84 ASN A N 1
ATOM 652 C CA . ASN A 1 84 ? -0.183 7.066 1.710 1.00 86.06 84 ASN A CA 1
ATOM 653 C C . ASN A 1 84 ? -0.216 5.599 1.278 1.00 86.06 84 ASN A C 1
ATOM 655 O O . ASN A 1 84 ? 0.129 5.286 0.141 1.00 86.06 84 ASN A O 1
ATOM 659 N N . SER A 1 85 ? -0.696 4.698 2.137 1.00 88.25 85 SER A N 1
ATOM 660 C CA . SER A 1 85 ? -0.788 3.277 1.794 1.00 88.25 85 SER A CA 1
ATOM 661 C C . SER A 1 85 ? -1.788 3.015 0.669 1.00 88.25 85 SER A C 1
ATOM 663 O O . SER A 1 85 ? -1.487 2.279 -0.270 1.00 88.25 85 SER A O 1
ATOM 665 N N . LEU A 1 86 ? -2.947 3.678 0.704 1.00 91.44 86 LEU A N 1
ATOM 666 C CA . LEU A 1 86 ? -3.944 3.607 -0.370 1.00 91.44 86 LEU A CA 1
ATOM 667 C C . LEU A 1 86 ? -3.432 4.228 -1.678 1.00 91.44 86 LEU A C 1
ATOM 669 O O . LEU A 1 86 ? -3.712 3.713 -2.763 1.00 91.44 86 LEU A O 1
ATOM 673 N N . HIS A 1 87 ? -2.654 5.310 -1.603 1.00 89.50 87 HIS A N 1
ATOM 674 C CA . HIS A 1 87 ? -1.988 5.882 -2.774 1.00 89.50 87 HIS A CA 1
ATOM 675 C C . HIS A 1 87 ? -0.945 4.928 -3.363 1.00 89.50 87 HIS A C 1
ATOM 677 O O . HIS A 1 87 ? -0.967 4.696 -4.571 1.00 89.50 87 HIS A O 1
ATOM 683 N N . GLY A 1 88 ? -0.103 4.315 -2.527 1.00 87.12 88 GLY A N 1
ATOM 684 C CA . GLY A 1 88 ? 0.873 3.309 -2.951 1.00 87.12 88 GLY A CA 1
ATOM 685 C C . GLY A 1 88 ? 0.215 2.137 -3.679 1.00 87.12 88 GLY A C 1
ATOM 686 O O . GLY A 1 88 ? 0.630 1.785 -4.780 1.00 87.12 88 GLY A O 1
ATOM 687 N N . LEU A 1 89 ? -0.881 1.598 -3.132 1.00 90.56 89 LEU A N 1
ATOM 688 C CA . LEU A 1 89 ? -1.643 0.522 -3.777 1.00 90.56 89 LEU A CA 1
ATOM 689 C C . LEU A 1 89 ? -2.206 0.937 -5.145 1.00 90.56 89 LEU A C 1
ATOM 691 O O . LEU A 1 89 ? -2.195 0.138 -6.078 1.00 90.56 89 LEU A O 1
ATOM 695 N N . ASN A 1 90 ? -2.679 2.175 -5.301 1.00 89.88 90 ASN A N 1
ATOM 696 C CA . ASN A 1 90 ? -3.128 2.673 -6.606 1.00 89.88 90 ASN A CA 1
ATOM 697 C C . ASN A 1 90 ? -1.975 2.823 -7.605 1.00 89.88 90 ASN A C 1
ATOM 699 O O . ASN A 1 90 ? -2.154 2.521 -8.784 1.00 89.88 90 ASN A O 1
ATOM 703 N N . ILE A 1 91 ? -0.802 3.276 -7.161 1.00 86.81 91 ILE A N 1
ATOM 704 C CA . ILE A 1 91 ? 0.370 3.404 -8.035 1.00 86.81 91 ILE A CA 1
ATOM 705 C C . ILE A 1 91 ? 0.775 2.028 -8.568 1.00 86.81 91 ILE A C 1
ATOM 707 O O . ILE A 1 91 ? 0.929 1.881 -9.778 1.00 86.81 91 ILE A O 1
ATOM 711 N N . LEU A 1 92 ? 0.824 1.007 -7.704 1.00 86.94 92 LEU A N 1
ATOM 712 C CA . LEU A 1 92 ? 1.183 -0.359 -8.101 1.00 86.94 92 LEU A CA 1
ATOM 713 C C . LEU A 1 92 ? 0.293 -0.911 -9.221 1.00 86.94 92 LEU A C 1
ATOM 715 O O . LEU A 1 92 ? 0.808 -1.517 -10.151 1.00 86.94 92 LEU A O 1
ATOM 719 N N . THR A 1 93 ? -1.019 -0.649 -9.203 1.00 86.06 93 THR A N 1
ATOM 720 C CA . THR A 1 93 ? -1.909 -1.102 -10.298 1.00 86.06 93 THR A CA 1
ATOM 721 C C . THR A 1 93 ? -1.629 -0.467 -11.651 1.00 86.06 93 THR A C 1
ATOM 723 O O . THR A 1 93 ? -2.071 -0.986 -12.674 1.00 86.06 93 THR A O 1
ATOM 726 N N . ARG A 1 94 ? -0.956 0.684 -11.664 1.00 81.12 94 ARG A N 1
ATOM 727 C CA . ARG A 1 94 ? -0.637 1.425 -12.886 1.00 81.12 94 ARG A CA 1
ATOM 728 C C . ARG A 1 94 ? 0.759 1.097 -13.388 1.00 81.12 94 ARG A C 1
ATOM 730 O O . ARG A 1 94 ? 0.954 1.064 -14.596 1.00 81.12 94 ARG A O 1
ATOM 737 N N . SER A 1 95 ? 1.707 0.886 -12.475 1.00 75.75 95 SER A N 1
ATOM 738 C CA . SER A 1 95 ? 3.118 0.695 -12.812 1.00 75.75 95 SER A CA 1
ATOM 739 C C . SER A 1 95 ? 3.539 -0.767 -12.948 1.00 75.75 95 SER A C 1
ATOM 741 O O . SER A 1 95 ? 4.522 -1.038 -13.629 1.00 75.75 95 SER A O 1
ATOM 743 N N . GLN A 1 96 ? 2.816 -1.714 -12.343 1.00 78.62 96 GLN A N 1
ATOM 744 C CA . GLN A 1 96 ? 3.224 -3.120 -12.292 1.00 78.62 96 GLN A CA 1
ATOM 745 C C . GLN A 1 96 ? 2.264 -4.013 -13.089 1.00 78.62 96 GLN A C 1
ATOM 747 O O . GLN A 1 96 ? 1.048 -3.959 -12.914 1.00 78.62 96 GLN A O 1
ATOM 752 N N . THR A 1 97 ? 2.809 -4.874 -13.948 1.00 67.62 97 THR A N 1
ATOM 753 C CA . THR A 1 97 ? 2.036 -5.794 -14.806 1.00 67.62 97 THR A CA 1
ATOM 754 C C . THR A 1 97 ? 1.689 -7.117 -14.119 1.00 67.62 97 THR A C 1
ATOM 756 O O . THR A 1 97 ? 0.782 -7.818 -14.554 1.00 67.62 97 THR A O 1
ATOM 759 N N . THR A 1 98 ? 2.373 -7.461 -13.025 1.00 69.44 98 THR A N 1
ATOM 760 C CA . THR A 1 98 ? 2.309 -8.775 -12.355 1.00 69.44 98 THR A CA 1
ATOM 761 C C . THR A 1 98 ? 1.504 -8.775 -11.050 1.00 69.44 98 THR A C 1
ATOM 763 O O . THR A 1 98 ? 1.542 -9.738 -10.279 1.00 69.44 98 THR A O 1
ATOM 766 N N . VAL A 1 99 ? 0.736 -7.714 -10.786 1.00 76.81 99 VAL A N 1
ATOM 767 C CA . VAL A 1 99 ? -0.007 -7.528 -9.523 1.00 76.81 99 VAL A CA 1
ATOM 768 C C . VAL A 1 99 ? -1.204 -8.462 -9.337 1.00 76.81 99 VAL A C 1
ATOM 770 O O . VAL A 1 99 ? -1.750 -8.512 -8.237 1.00 76.81 99 VAL A O 1
ATOM 773 N N . SER A 1 100 ? -1.590 -9.233 -10.358 1.00 74.94 100 SER A N 1
ATOM 774 C CA . SER A 1 100 ? -2.776 -10.104 -10.344 1.00 74.94 100 SER A CA 1
ATOM 775 C C . SER A 1 100 ? -2.833 -11.058 -9.145 1.00 74.94 100 SER A C 1
ATOM 777 O O . SER A 1 100 ? -3.878 -11.212 -8.521 1.00 74.94 100 SER A O 1
ATOM 779 N N . HIS A 1 101 ? -1.688 -11.606 -8.739 1.00 81.31 101 HIS A N 1
ATOM 780 C CA . HIS A 1 101 ? -1.565 -12.530 -7.605 1.00 81.31 101 HIS A CA 1
ATOM 781 C C . HIS A 1 101 ? -1.879 -11.904 -6.235 1.00 81.31 101 HIS A C 1
ATOM 783 O O . HIS A 1 101 ? -2.019 -12.619 -5.248 1.00 81.31 101 HIS A O 1
ATOM 789 N N . HIS A 1 102 ? -1.973 -10.574 -6.152 1.00 85.88 102 HIS A N 1
ATOM 790 C CA . HIS A 1 102 ? -2.182 -9.852 -4.897 1.00 85.88 102 HIS A CA 1
ATOM 791 C C . HIS A 1 102 ? -3.591 -9.260 -4.769 1.00 85.88 102 HIS A C 1
ATOM 793 O O . HIS A 1 102 ? -3.893 -8.633 -3.752 1.00 85.88 102 HIS A O 1
ATOM 799 N N . ILE A 1 103 ? -4.450 -9.447 -5.778 1.00 87.38 103 ILE A N 1
ATOM 800 C CA . ILE A 1 103 ? -5.773 -8.816 -5.854 1.00 87.38 103 ILE A CA 1
ATOM 801 C C . ILE A 1 103 ? -6.604 -9.145 -4.613 1.00 87.38 103 ILE A C 1
ATOM 803 O O . ILE A 1 103 ? -7.011 -8.226 -3.906 1.00 87.38 103 ILE A O 1
ATOM 807 N N . ASP A 1 104 ? -6.776 -10.423 -4.276 1.00 88.81 104 ASP A N 1
ATOM 808 C CA . ASP A 1 104 ? -7.613 -10.832 -3.140 1.00 88.81 104 ASP A CA 1
ATOM 809 C C . ASP A 1 104 ? -7.131 -10.235 -1.815 1.00 88.81 104 ASP A C 1
ATOM 811 O O . ASP A 1 104 ? -7.919 -9.725 -1.014 1.00 88.81 104 ASP A O 1
ATOM 815 N N . LEU A 1 105 ? -5.814 -10.232 -1.597 1.00 90.81 105 LEU A N 1
ATOM 816 C CA . LEU A 1 105 ? -5.205 -9.669 -0.396 1.00 90.81 105 LEU A CA 1
ATOM 817 C C . LEU A 1 105 ? -5.469 -8.161 -0.286 1.00 90.81 105 LEU A C 1
ATOM 819 O O . LEU A 1 105 ? -5.803 -7.676 0.804 1.00 90.81 105 LEU A O 1
ATOM 823 N N . VAL A 1 106 ? -5.371 -7.434 -1.401 1.00 91.19 106 VAL A N 1
ATOM 824 C CA . VAL A 1 106 ? -5.648 -5.995 -1.448 1.00 91.19 106 VAL A CA 1
ATOM 825 C C . VAL A 1 106 ? -7.134 -5.724 -1.237 1.00 91.19 106 VAL A C 1
ATOM 827 O O . VAL A 1 106 ? -7.471 -4.922 -0.364 1.00 91.19 106 VAL A O 1
ATOM 830 N N . LEU A 1 107 ? -8.029 -6.417 -1.944 1.00 92.25 107 LEU A N 1
ATOM 831 C CA . LEU A 1 107 ? -9.478 -6.223 -1.823 1.00 92.25 107 LEU A CA 1
ATOM 832 C C . LEU A 1 107 ? -9.976 -6.503 -0.399 1.00 92.25 107 LEU A C 1
ATOM 834 O O . LEU A 1 107 ? -10.727 -5.701 0.161 1.00 92.25 107 LEU A O 1
ATOM 838 N N . LEU A 1 108 ? -9.488 -7.576 0.231 1.00 92.06 108 LEU A N 1
ATOM 839 C CA . LEU A 1 108 ? -9.792 -7.888 1.630 1.00 92.06 108 LEU A CA 1
ATOM 840 C C . LEU A 1 108 ? -9.261 -6.823 2.596 1.00 92.06 108 LEU A C 1
ATOM 842 O O . LEU A 1 108 ? -9.904 -6.543 3.608 1.00 92.06 108 LEU A O 1
ATOM 846 N N . SER A 1 109 ? -8.099 -6.224 2.312 1.00 90.06 109 SER A N 1
ATOM 847 C CA . SER A 1 109 ? -7.534 -5.172 3.166 1.00 90.06 109 SER A CA 1
ATOM 848 C C . SER A 1 109 ? -8.379 -3.896 3.142 1.00 90.06 109 SER A C 1
ATOM 850 O O . SER A 1 109 ? -8.715 -3.364 4.199 1.00 90.06 109 SER A O 1
ATOM 852 N N . VAL A 1 110 ? -8.797 -3.440 1.958 1.00 93.00 110 VAL A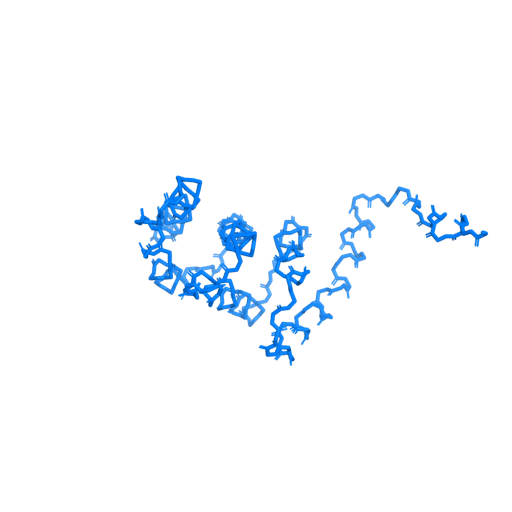 N 1
ATOM 853 C CA . VAL A 1 110 ? -9.522 -2.168 1.803 1.00 93.00 110 VAL A CA 1
ATOM 854 C C . VAL A 1 110 ? -11.016 -2.270 2.098 1.00 93.00 110 VAL A C 1
ATOM 856 O O . VAL A 1 110 ? -11.654 -1.240 2.313 1.00 93.00 110 VAL A O 1
ATOM 859 N N . HIS A 1 111 ? -11.590 -3.478 2.152 1.00 91.94 111 HIS A N 1
ATOM 860 C CA . HIS A 1 111 ? -13.032 -3.674 2.333 1.00 91.94 111 HIS A CA 1
ATOM 861 C C . HIS A 1 111 ? -13.584 -2.942 3.566 1.00 91.94 111 HIS A C 1
ATOM 863 O O . HIS A 1 111 ? -14.575 -2.218 3.471 1.00 91.94 111 HIS A O 1
ATOM 869 N N . LYS A 1 112 ? -12.899 -3.048 4.714 1.00 88.19 112 LYS A N 1
ATOM 870 C CA . LYS A 1 112 ? -13.309 -2.368 5.957 1.00 88.19 112 LYS A CA 1
ATOM 871 C C . LYS A 1 112 ? -13.262 -0.840 5.843 1.00 88.19 112 LYS A C 1
ATOM 873 O O . LYS A 1 112 ? -14.040 -0.148 6.496 1.00 88.19 112 LYS A O 1
ATOM 878 N N . LEU A 1 113 ? -12.389 -0.299 4.990 1.00 90.12 113 LEU A N 1
ATOM 879 C CA . LEU A 1 113 ? -12.230 1.145 4.812 1.00 90.12 113 LEU A CA 1
ATOM 880 C C . LEU A 1 113 ? -13.335 1.788 3.970 1.00 90.12 113 LEU A C 1
ATOM 882 O O . LEU A 1 113 ? -13.517 3.005 4.042 1.00 90.12 113 LEU A O 1
ATOM 886 N N . LEU A 1 114 ? -14.127 1.001 3.238 1.00 90.81 114 LEU A N 1
ATOM 887 C CA . LEU A 1 114 ? -15.305 1.503 2.524 1.00 90.81 114 LEU A CA 1
ATOM 888 C C . LEU A 1 114 ? -16.358 2.077 3.485 1.00 90.81 114 LEU A C 1
ATOM 890 O O . LEU A 1 114 ? -17.080 2.999 3.118 1.00 90.81 114 LEU A O 1
ATOM 894 N N . GLY A 1 115 ? -16.399 1.587 4.729 1.00 89.25 115 GLY A N 1
ATOM 895 C CA . GLY A 1 115 ? -17.241 2.105 5.812 1.00 89.25 115 GLY A CA 1
ATOM 896 C C . GLY A 1 115 ? -16.548 3.116 6.733 1.00 89.25 115 GLY A C 1
ATOM 897 O O . GLY A 1 115 ? -17.109 3.489 7.760 1.00 89.25 115 GLY A O 1
ATOM 898 N N . HIS A 1 116 ? -15.327 3.563 6.420 1.00 92.56 116 HIS A N 1
ATOM 899 C CA . HIS A 1 116 ? -14.541 4.404 7.326 1.00 92.56 116 HIS A CA 1
ATOM 900 C C . HIS A 1 116 ? -15.218 5.755 7.612 1.00 92.56 116 HIS A C 1
ATOM 902 O O . HIS A 1 116 ? -15.813 6.353 6.719 1.00 92.56 116 HIS A O 1
ATOM 908 N N . LYS A 1 117 ? -15.065 6.308 8.825 1.00 91.25 117 LYS A N 1
ATOM 909 C CA . LYS A 1 117 ? -15.714 7.571 9.247 1.00 91.25 117 LYS A CA 1
ATOM 910 C C . LYS A 1 117 ? -15.398 8.773 8.344 1.00 91.25 117 LYS A C 1
ATOM 912 O O . LYS A 1 117 ? -16.271 9.589 8.054 1.00 91.25 117 LYS A O 1
ATOM 917 N N . LYS A 1 118 ? -14.164 8.865 7.836 1.00 91.56 118 LYS A N 1
ATOM 918 C CA . LYS A 1 118 ? -13.728 9.960 6.950 1.00 91.56 118 LYS A CA 1
ATOM 919 C C . LYS A 1 118 ? -14.036 9.669 5.482 1.00 91.56 118 LYS A C 1
ATOM 921 O O . LYS A 1 118 ? -13.601 8.647 4.956 1.00 91.56 118 LYS A O 1
ATOM 926 N N . ARG A 1 119 ? -14.697 10.619 4.807 1.00 93.12 119 ARG A N 1
ATOM 927 C CA . ARG A 1 119 ? -15.070 10.534 3.381 1.00 93.12 119 ARG A CA 1
ATOM 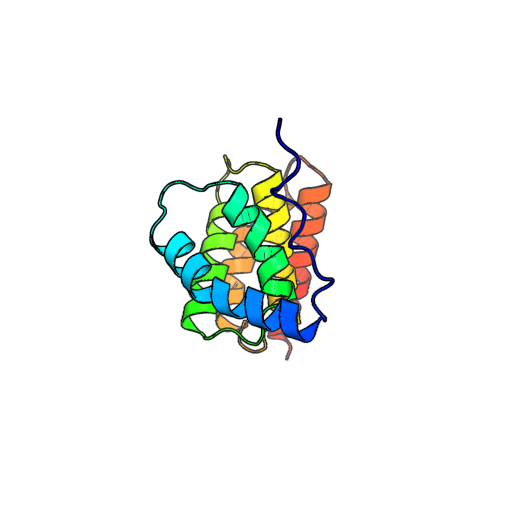928 C C . ARG A 1 119 ? -13.873 10.298 2.461 1.00 93.12 119 ARG A C 1
ATOM 930 O O . ARG A 1 119 ? -13.974 9.461 1.573 1.00 93.12 119 ARG A O 1
ATOM 937 N N . LEU A 1 120 ? -12.762 11.002 2.685 1.00 91.88 120 LEU A N 1
ATOM 938 C CA . LEU A 1 120 ? -11.552 10.872 1.867 1.00 91.88 120 LEU A CA 1
ATOM 939 C C . LEU A 1 120 ? -11.053 9.422 1.816 1.00 91.88 120 LEU A C 1
ATOM 941 O O . LEU A 1 120 ? -10.841 8.886 0.735 1.00 91.88 120 LEU A O 1
ATOM 945 N N . ILE A 1 121 ? -10.982 8.760 2.973 1.00 92.62 121 ILE A N 1
ATOM 946 C CA . ILE A 1 121 ? -10.554 7.361 3.071 1.00 92.62 121 ILE A CA 1
ATOM 947 C C . ILE A 1 121 ? -11.496 6.425 2.317 1.00 92.62 121 ILE A C 1
ATOM 949 O O . ILE A 1 121 ? -11.025 5.567 1.578 1.00 92.62 121 ILE A O 1
ATOM 953 N N . ARG A 1 122 ? -12.816 6.623 2.435 1.00 94.38 122 ARG A N 1
ATOM 954 C CA . ARG A 1 122 ? -13.792 5.824 1.676 1.00 94.38 122 ARG A CA 1
ATOM 955 C C . ARG A 1 122 ? -13.590 5.977 0.168 1.00 94.38 122 ARG A C 1
ATOM 957 O O . ARG A 1 122 ? -13.610 4.983 -0.548 1.00 94.38 122 ARG A O 1
ATOM 964 N N . MET A 1 123 ? -13.365 7.206 -0.309 1.00 95.06 123 MET A N 1
ATOM 965 C CA . MET A 1 123 ? -13.110 7.469 -1.731 1.00 95.06 123 MET A CA 1
ATOM 966 C C . MET A 1 123 ? -11.810 6.815 -2.207 1.00 95.06 123 MET A C 1
ATOM 968 O O . MET A 1 123 ? -11.800 6.182 -3.259 1.00 95.06 123 MET A O 1
ATOM 972 N N . LEU A 1 124 ? -10.728 6.925 -1.430 1.00 92.94 124 LEU A N 1
ATOM 973 C CA . LEU A 1 124 ? -9.447 6.301 -1.764 1.00 92.94 124 LEU A CA 1
ATOM 974 C C . LEU A 1 124 ? -9.551 4.771 -1.774 1.00 92.94 124 LEU A C 1
ATOM 976 O O . LEU A 1 124 ? -9.096 4.146 -2.728 1.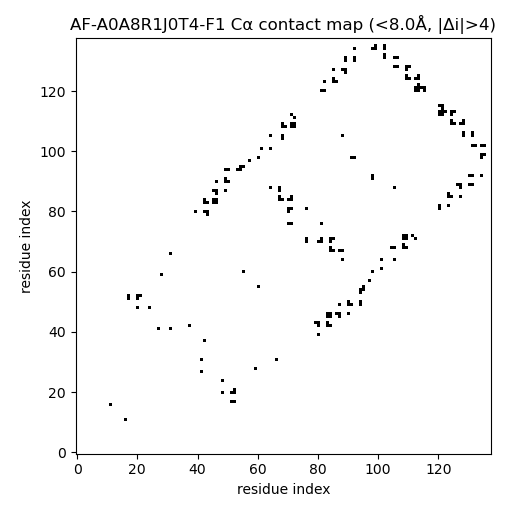00 92.94 124 LEU A O 1
ATOM 980 N N . ALA A 1 125 ? -10.205 4.174 -0.776 1.00 93.44 125 ALA A N 1
ATOM 981 C CA . ALA A 1 125 ? -10.436 2.733 -0.703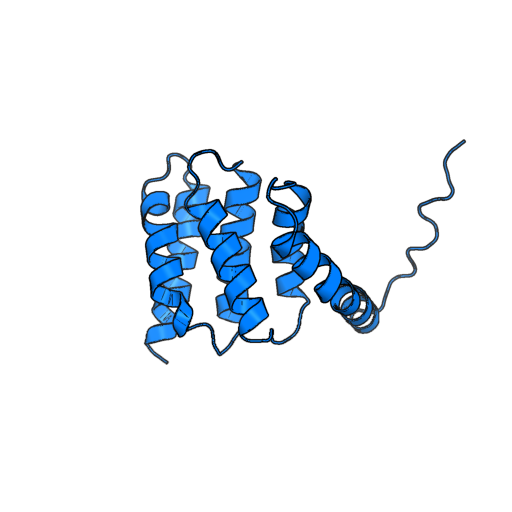 1.00 93.44 125 ALA A CA 1
ATOM 982 C C . ALA A 1 125 ? -11.299 2.221 -1.865 1.00 93.44 125 ALA A C 1
ATOM 984 O O . ALA A 1 125 ? -10.973 1.197 -2.461 1.00 93.44 125 ALA A O 1
ATOM 985 N N . ALA A 1 126 ? -12.354 2.952 -2.239 1.00 94.00 126 ALA A N 1
ATOM 986 C CA . ALA A 1 126 ? -13.170 2.624 -3.407 1.00 94.00 126 ALA A CA 1
ATOM 987 C C . ALA A 1 126 ? -12.364 2.709 -4.713 1.00 94.00 126 ALA A C 1
ATOM 989 O O . ALA A 1 126 ? -12.500 1.849 -5.578 1.00 94.00 126 ALA A O 1
ATOM 990 N N . ASN A 1 127 ? -11.487 3.708 -4.842 1.00 93.62 127 ASN A N 1
ATOM 991 C CA . ASN A 1 127 ? -10.608 3.842 -6.001 1.00 93.62 127 ASN A CA 1
ATOM 992 C C . ASN A 1 127 ? -9.610 2.676 -6.093 1.00 93.62 127 ASN A C 1
ATOM 994 O O . ASN A 1 127 ? -9.472 2.080 -7.158 1.00 93.62 127 ASN A O 1
ATOM 998 N N . VAL A 1 128 ? -8.983 2.300 -4.969 1.00 93.19 128 VAL A N 1
ATOM 999 C CA . VAL A 1 128 ? -8.120 1.108 -4.895 1.00 93.19 128 VAL A CA 1
ATOM 1000 C C . VAL A 1 128 ? -8.911 -0.128 -5.311 1.00 93.19 128 VAL A C 1
ATOM 1002 O O . VAL A 1 128 ? -8.516 -0.801 -6.255 1.00 93.19 128 VAL A O 1
ATOM 1005 N N . LYS A 1 129 ? -10.066 -0.386 -4.689 1.00 93.12 129 LYS A N 1
ATOM 1006 C CA . LYS A 1 129 ? -10.923 -1.528 -5.032 1.00 93.12 129 LYS A CA 1
ATOM 1007 C C . LYS A 1 129 ? -11.177 -1.614 -6.544 1.00 93.12 129 LYS A C 1
ATOM 1009 O O . LYS A 1 129 ? -10.841 -2.619 -7.159 1.00 93.12 129 LYS A O 1
ATOM 1014 N N . ASN A 1 130 ? -11.676 -0.536 -7.145 1.00 92.25 130 ASN A N 1
ATOM 1015 C CA . ASN A 1 130 ? -12.022 -0.505 -8.566 1.00 92.25 130 ASN A CA 1
ATOM 1016 C C . ASN A 1 130 ? -10.803 -0.719 -9.481 1.00 92.25 130 ASN A C 1
ATOM 1018 O O . ASN A 1 130 ? -10.907 -1.405 -10.496 1.00 92.25 130 ASN A O 1
ATOM 1022 N N . ASN A 1 131 ? -9.652 -0.122 -9.158 1.00 90.38 131 ASN A N 1
ATOM 1023 C CA . ASN A 1 131 ? -8.448 -0.240 -9.986 1.00 90.38 131 ASN A CA 1
ATOM 1024 C C . ASN A 1 131 ? -7.839 -1.641 -9.926 1.00 90.38 131 ASN A C 1
ATOM 1026 O O . ASN A 1 131 ? -7.338 -2.120 -10.941 1.00 90.38 131 ASN A O 1
ATOM 1030 N N . TRP A 1 132 ? -7.895 -2.292 -8.763 1.00 90.75 132 TRP A N 1
ATOM 1031 C CA . TRP A 1 132 ? -7.401 -3.654 -8.572 1.00 90.75 132 TRP A CA 1
ATOM 1032 C C . TRP A 1 132 ? -8.360 -4.700 -9.156 1.00 90.75 132 TRP A C 1
ATOM 1034 O O . TRP A 1 132 ? -7.897 -5.634 -9.801 1.00 90.75 132 TRP A O 1
ATOM 1044 N N . GLU A 1 133 ? -9.680 -4.515 -9.035 1.00 89.25 133 GLU A N 1
ATOM 1045 C CA . GLU A 1 133 ? -10.676 -5.382 -9.693 1.00 89.25 133 GLU A CA 1
ATOM 1046 C C . GLU A 1 133 ? -10.541 -5.349 -11.219 1.00 89.25 133 GLU A C 1
ATOM 1048 O O . GLU A 1 133 ? -10.652 -6.377 -11.870 1.00 89.25 133 GLU A O 1
ATOM 1053 N N . ARG A 1 134 ? -10.215 -4.200 -11.823 1.00 85.31 134 ARG A N 1
ATOM 1054 C CA . ARG A 1 134 ? -9.983 -4.118 -13.278 1.00 85.31 134 ARG A CA 1
ATOM 1055 C C . ARG A 1 134 ? -8.787 -4.937 -13.768 1.00 85.31 134 ARG A C 1
ATOM 1057 O O . ARG A 1 134 ? -8.701 -5.191 -14.966 1.00 85.31 134 ARG A O 1
ATOM 1064 N N . GLN A 1 135 ? -7.875 -5.337 -12.882 1.00 78.81 135 GLN A N 1
ATOM 1065 C CA . GLN A 1 135 ? -6.737 -6.184 -13.247 1.00 78.81 135 GLN A CA 1
ATOM 1066 C C . GLN A 1 135 ? -7.120 -7.664 -13.388 1.00 78.81 135 GLN A C 1
ATOM 1068 O O . GLN A 1 135 ? -6.322 -8.417 -13.930 1.00 78.81 135 GLN A O 1
ATOM 1073 N N . THR A 1 136 ? -8.310 -8.097 -12.944 1.00 63.75 136 THR A N 1
ATOM 1074 C CA . THR A 1 136 ? -8.783 -9.481 -13.162 1.00 63.75 136 THR A CA 1
ATOM 1075 C C . THR A 1 136 ? -9.365 -9.709 -14.559 1.00 63.75 136 THR A C 1
ATOM 1077 O O . THR A 1 136 ? -9.557 -10.854 -14.951 1.00 63.75 136 THR A O 1
ATOM 1080 N N . ILE A 1 137 ? -9.676 -8.635 -15.296 1.00 58.31 137 ILE A N 1
ATOM 1081 C CA . ILE A 1 137 ? -10.391 -8.677 -16.587 1.00 58.31 137 ILE A CA 1
ATOM 1082 C C . ILE A 1 137 ? -9.417 -8.583 -17.786 1.00 58.31 137 ILE A C 1
ATOM 1084 O O . ILE A 1 137 ? -9.846 -8.556 -18.936 1.00 58.31 137 ILE A O 1
ATOM 1088 N N . LYS A 1 138 ? -8.104 -8.524 -17.538 1.00 51.06 138 LYS A N 1
ATOM 1089 C CA . LYS A 1 138 ? -7.064 -8.541 -18.579 1.00 51.06 138 LYS A CA 1
ATOM 1090 C C . LYS A 1 138 ? -6.496 -9.938 -18.759 1.00 51.06 138 LYS A C 1
ATOM 1092 O O . LYS A 1 138 ? -6.236 -10.283 -19.930 1.00 51.06 138 LYS A O 1
#

Organism: Caenorhabditis japonica (NCBI:txid281687)

Sequence (138 aa):
MFPFILQFAAPLNAKEFENQFATLLPIMLYALRSIKAISSTITISIPIFLTVSGLLEQNELQLIVNRLCSIVKDPDSPLTSLENSLHGLNILTRSQTTVSHHIDLVLLSVHKLLGHKKRLIRMLAANVKNNWERQTIK

pLDDT: mean 74.94, std 16.13, range [35.41, 95.06]

Solvent-accessible surface area (backbone atoms only — not comparable to full-atom values): 8047 Å² total; per-residue (Å²): 144,86,85,78,88,79,78,79,76,66,86,63,52,73,68,55,44,38,50,57,53,54,68,42,44,65,58,52,52,48,48,66,73,70,50,90,69,82,53,64,66,60,41,59,44,48,35,61,46,60,72,61,47,76,80,69,55,72,71,57,46,52,53,51,52,53,51,35,33,49,43,54,59,38,89,84,51,53,67,68,45,36,51,30,25,43,51,32,55,44,45,46,63,73,69,41,92,76,57,63,89,45,38,68,63,47,46,63,26,36,55,68,35,57,73,40,93,50,68,67,53,20,53,45,30,50,50,33,45,55,55,46,58,58,55,76,80,114